Protein AF-A0A9C8GMT4-F1 (afdb_monomer)

Structure (mmCIF, N/CA/C/O backbone):
data_AF-A0A9C8GMT4-F1
#
_entry.id   AF-A0A9C8GMT4-F1
#
loop_
_atom_site.group_PDB
_atom_site.id
_atom_site.type_symbol
_atom_site.label_atom_id
_atom_site.label_alt_id
_atom_site.label_comp_id
_atom_site.label_asym_id
_atom_site.label_entity_id
_atom_site.label_seq_id
_atom_site.pdbx_PDB_ins_code
_atom_site.Cartn_x
_atom_site.Cartn_y
_atom_site.Cartn_z
_atom_site.occupancy
_atom_site.B_iso_or_equiv
_atom_site.auth_seq_id
_atom_site.auth_comp_id
_atom_site.auth_asym_id
_atom_site.auth_atom_id
_atom_site.pdbx_PDB_model_num
ATOM 1 N N . MET A 1 1 ? 6.699 -34.093 -7.926 1.00 31.94 1 MET A N 1
ATOM 2 C CA . MET A 1 1 ? 7.194 -33.469 -6.682 1.00 31.94 1 MET A CA 1
ATOM 3 C C . MET A 1 1 ? 6.761 -32.016 -6.728 1.00 31.94 1 MET A C 1
ATOM 5 O O . MET A 1 1 ? 7.180 -31.323 -7.644 1.00 31.94 1 MET A O 1
ATOM 9 N N . ALA A 1 2 ? 5.836 -31.599 -5.863 1.00 35.03 2 ALA A N 1
ATOM 10 C CA . ALA A 1 2 ? 5.383 -30.211 -5.821 1.00 35.03 2 ALA A CA 1
ATOM 11 C C . ALA A 1 2 ? 6.530 -29.325 -5.313 1.00 35.03 2 ALA A C 1
ATOM 13 O O . ALA A 1 2 ? 7.213 -29.699 -4.357 1.00 35.03 2 ALA A O 1
ATOM 14 N N . ALA A 1 3 ? 6.777 -28.204 -5.989 1.00 38.72 3 ALA A N 1
ATOM 15 C CA . ALA A 1 3 ? 7.791 -27.245 -5.579 1.00 38.72 3 ALA A CA 1
ATOM 16 C C . ALA A 1 3 ? 7.497 -26.773 -4.146 1.00 38.72 3 ALA A C 1
ATOM 18 O O . ALA A 1 3 ? 6.364 -26.427 -3.816 1.00 38.72 3 ALA A O 1
ATOM 19 N N . LYS A 1 4 ? 8.527 -26.8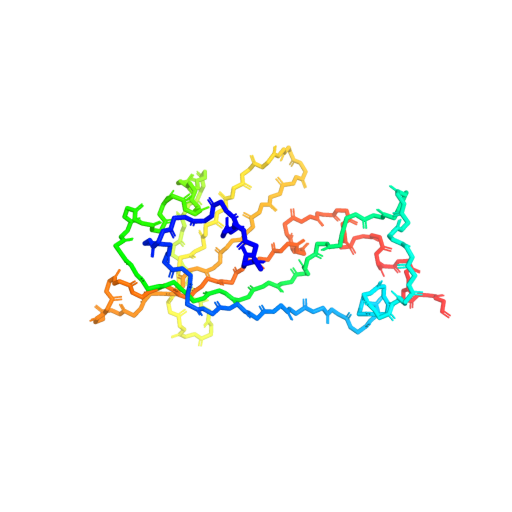13 -3.297 1.00 40.81 4 LYS A N 1
ATOM 20 C CA . LYS A 1 4 ? 8.536 -26.266 -1.935 1.00 40.81 4 LYS A CA 1
ATOM 21 C C . LYS A 1 4 ? 7.950 -24.845 -1.987 1.00 40.81 4 LYS A C 1
ATOM 23 O O . LYS A 1 4 ? 8.449 -24.034 -2.764 1.00 40.81 4 LYS A O 1
ATOM 28 N N . GLY A 1 5 ? 6.884 -24.591 -1.222 1.00 45.25 5 GLY A N 1
ATOM 29 C CA . GLY A 1 5 ? 6.177 -23.305 -1.180 1.00 45.25 5 GLY A CA 1
ATOM 30 C C . GLY A 1 5 ? 7.137 -22.130 -0.979 1.00 45.25 5 GLY A C 1
ATOM 31 O O . GLY A 1 5 ? 8.188 -22.292 -0.362 1.00 45.25 5 GLY A O 1
ATOM 32 N N . SER A 1 6 ? 6.781 -20.978 -1.542 1.00 58.62 6 SER A N 1
ATOM 33 C CA . SER A 1 6 ? 7.591 -19.788 -1.854 1.00 58.62 6 SER A CA 1
ATOM 34 C C . SER A 1 6 ? 8.301 -19.068 -0.687 1.00 58.62 6 SER A C 1
ATOM 36 O O . SER A 1 6 ? 8.586 -17.881 -0.794 1.00 58.62 6 SER A O 1
ATOM 38 N N . GLY A 1 7 ? 8.584 -19.727 0.440 1.00 65.69 7 GLY A N 1
ATOM 39 C CA . GLY A 1 7 ? 9.113 -19.091 1.655 1.00 65.69 7 GLY A CA 1
ATOM 40 C C . GLY A 1 7 ? 8.102 -18.175 2.354 1.00 65.69 7 GLY A C 1
ATOM 41 O O . GLY A 1 7 ? 8.438 -17.534 3.345 1.00 65.69 7 GLY A O 1
ATOM 42 N N . VAL A 1 8 ? 6.869 -18.127 1.848 1.00 74.88 8 VAL A N 1
ATOM 43 C CA . VAL A 1 8 ? 5.768 -17.329 2.380 1.00 74.88 8 VAL A CA 1
ATOM 44 C C . VAL A 1 8 ? 5.075 -18.131 3.492 1.00 74.88 8 VAL A C 1
ATOM 46 O O . VAL A 1 8 ? 4.738 -19.292 3.250 1.00 74.88 8 VAL A O 1
ATOM 49 N N . PRO A 1 9 ? 4.886 -17.563 4.699 1.00 81.88 9 PRO A N 1
ATOM 50 C CA . PRO A 1 9 ? 4.152 -18.219 5.780 1.00 81.88 9 PRO A CA 1
ATOM 51 C C . PRO A 1 9 ? 2.725 -18.607 5.372 1.00 81.88 9 PRO A C 1
ATOM 53 O O . PRO A 1 9 ? 2.084 -17.888 4.611 1.00 81.88 9 PRO A O 1
ATOM 56 N N . ASP A 1 10 ? 2.191 -19.689 5.943 1.00 85.19 10 ASP A N 1
ATOM 57 C CA . ASP A 1 10 ? 0.814 -20.144 5.667 1.00 85.19 10 ASP A CA 1
ATOM 58 C C . ASP A 1 10 ? -0.250 -19.104 6.061 1.00 85.19 10 ASP A C 1
ATOM 60 O O . ASP A 1 10 ? -1.359 -19.105 5.534 1.00 85.19 10 ASP A O 1
ATOM 64 N N . ASP A 1 11 ? 0.088 -18.207 6.989 1.00 89.56 11 ASP A N 1
ATOM 65 C CA . ASP A 1 11 ? -0.780 -17.143 7.487 1.00 89.56 11 ASP A CA 1
ATOM 66 C C . ASP A 1 11 ? -0.462 -15.770 6.861 1.00 89.56 11 ASP A C 1
ATOM 68 O O . ASP A 1 11 ? -0.704 -14.719 7.466 1.00 89.56 11 ASP A O 1
ATOM 72 N N . TRP A 1 12 ? 0.129 -15.766 5.663 1.00 92.12 12 TRP A N 1
ATOM 73 C CA . TRP A 1 12 ? 0.408 -14.540 4.926 1.00 92.12 12 TRP A CA 1
ATOM 74 C C . TRP A 1 12 ? -0.896 -13.831 4.537 1.00 92.12 12 TRP A C 1
ATOM 76 O O . TRP A 1 12 ? -1.754 -14.444 3.907 1.00 92.12 12 TRP A O 1
ATOM 86 N N . PRO A 1 13 ? -1.067 -12.541 4.876 1.00 95.69 13 PRO A N 1
ATOM 87 C CA . PRO A 1 13 ? -2.373 -11.892 4.775 1.00 95.69 13 PRO A CA 1
ATOM 88 C C . PRO A 1 13 ? -2.747 -11.451 3.352 1.00 95.69 13 PRO A C 1
ATOM 90 O O . PRO A 1 13 ? -3.816 -10.877 3.177 1.00 95.69 13 PRO A O 1
ATOM 93 N N . LEU A 1 14 ? -1.883 -11.631 2.345 1.00 95.81 14 LEU A N 1
ATOM 94 C CA . LEU A 1 14 ? -2.149 -11.167 0.979 1.00 95.81 14 LEU A CA 1
ATOM 95 C C . LEU A 1 14 ? -3.188 -12.058 0.288 1.00 95.81 14 LEU A C 1
ATOM 97 O O . LEU A 1 14 ? -2.906 -13.201 -0.061 1.00 95.81 14 LEU A O 1
ATOM 101 N N . GLU A 1 15 ? -4.356 -11.492 0.005 1.00 95.44 15 GLU A N 1
ATOM 102 C CA . GLU A 1 15 ? -5.436 -12.173 -0.706 1.00 95.44 15 GLU A CA 1
ATOM 103 C C . GLU A 1 15 ? -5.351 -11.946 -2.215 1.00 95.44 15 GLU A C 1
ATOM 105 O O . GLU A 1 15 ? -5.557 -12.867 -3.007 1.00 95.44 15 GLU A O 1
ATOM 110 N N . ARG A 1 16 ? -5.086 -10.710 -2.649 1.00 93.88 16 ARG A N 1
ATOM 111 C CA . ARG A 1 16 ? -5.080 -10.332 -4.071 1.00 93.88 16 ARG A CA 1
ATOM 112 C C . ARG A 1 16 ? -4.039 -9.260 -4.340 1.00 93.88 16 ARG A C 1
ATOM 114 O O . ARG A 1 16 ? -3.832 -8.382 -3.513 1.00 93.88 16 ARG A O 1
ATOM 121 N N . MET A 1 17 ? -3.455 -9.299 -5.531 1.00 93.38 17 MET A N 1
ATOM 122 C CA . MET A 1 17 ? -2.563 -8.263 -6.037 1.00 93.38 17 MET A CA 1
ATOM 123 C C . MET A 1 17 ? -2.905 -7.975 -7.497 1.00 93.38 17 MET A C 1
ATOM 125 O O . MET A 1 17 ? -3.044 -8.896 -8.303 1.00 93.38 17 MET A O 1
ATOM 129 N N . VAL A 1 18 ? -3.022 -6.694 -7.832 1.00 91.56 18 VAL A N 1
ATOM 130 C CA . VAL A 1 18 ? -3.142 -6.191 -9.199 1.00 91.56 18 VAL A CA 1
ATOM 131 C C . VAL A 1 18 ? -1.986 -5.240 -9.441 1.00 91.56 18 VAL A C 1
ATOM 133 O O . VAL A 1 18 ? -1.723 -4.349 -8.639 1.00 91.56 18 VAL A O 1
ATOM 136 N N . ILE A 1 19 ? -1.288 -5.430 -10.552 1.00 87.12 19 ILE A N 1
ATOM 137 C CA . ILE A 1 19 ? -0.158 -4.593 -10.930 1.00 87.12 19 ILE A CA 1
ATOM 138 C C . ILE A 1 19 ? -0.551 -3.746 -12.136 1.00 87.12 19 ILE A C 1
ATOM 140 O O . ILE A 1 19 ? -1.046 -4.268 -13.135 1.00 87.12 19 ILE A O 1
ATOM 144 N N . PHE A 1 20 ? -0.285 -2.446 -12.051 1.00 82.94 20 PHE A N 1
ATOM 145 C CA . PHE A 1 20 ? -0.507 -1.498 -13.130 1.00 82.94 20 PHE A CA 1
ATOM 146 C C . PHE A 1 20 ? 0.829 -1.096 -13.747 1.00 82.94 20 PHE A C 1
ATOM 148 O O . PHE A 1 20 ? 1.684 -0.472 -13.110 1.00 82.94 20 PHE A O 1
ATOM 155 N N . PHE A 1 21 ? 0.976 -1.416 -15.029 1.00 75.38 21 PHE A N 1
ATOM 156 C CA . PHE A 1 21 ? 2.066 -0.923 -15.855 1.00 75.38 21 PHE A CA 1
ATOM 157 C C . PHE A 1 21 ? 1.537 0.128 -16.830 1.00 75.38 21 PHE A C 1
ATOM 159 O O . PHE A 1 21 ? 0.527 -0.107 -17.498 1.00 75.38 21 PHE A O 1
ATOM 166 N N . PRO A 1 22 ? 2.222 1.273 -16.981 1.00 71.88 22 PRO A N 1
ATOM 167 C CA . PRO A 1 22 ? 2.052 2.100 -18.162 1.00 71.88 22 PRO A CA 1
ATOM 168 C C . PRO A 1 22 ? 2.284 1.242 -19.409 1.00 71.88 22 PRO A C 1
ATOM 170 O O . PRO A 1 22 ? 3.199 0.421 -19.421 1.00 71.88 22 PRO A O 1
ATOM 173 N N . GLN A 1 23 ? 1.504 1.451 -20.470 1.00 68.75 23 GLN A N 1
ATOM 174 C CA . GLN A 1 23 ? 1.557 0.613 -21.676 1.00 68.75 23 GLN A CA 1
ATOM 175 C C . GLN A 1 23 ? 2.987 0.438 -22.220 1.00 68.75 23 GLN A C 1
ATOM 177 O O . GLN A 1 23 ? 3.431 -0.682 -22.433 1.00 68.75 23 GLN A O 1
ATOM 182 N N . GLY A 1 24 ? 3.761 1.526 -22.307 1.00 65.56 24 GLY A N 1
ATOM 183 C CA . GLY A 1 24 ? 5.163 1.472 -22.740 1.00 65.56 24 GLY A CA 1
ATOM 184 C C . GLY A 1 24 ? 6.156 0.856 -21.738 1.00 65.56 24 GLY A C 1
ATOM 185 O O . GLY A 1 24 ? 7.353 1.017 -21.935 1.00 65.56 24 GLY A O 1
ATOM 186 N N . TRP A 1 25 ? 5.707 0.279 -20.616 1.00 64.44 25 TRP A N 1
ATOM 187 C CA . TRP A 1 25 ? 6.496 -0.590 -19.719 1.00 64.44 25 TRP A CA 1
ATOM 188 C C . TRP A 1 25 ? 6.101 -2.061 -19.873 1.00 64.44 25 TRP A C 1
ATOM 190 O O . TRP A 1 25 ? 6.943 -2.930 -19.663 1.00 64.44 25 TRP A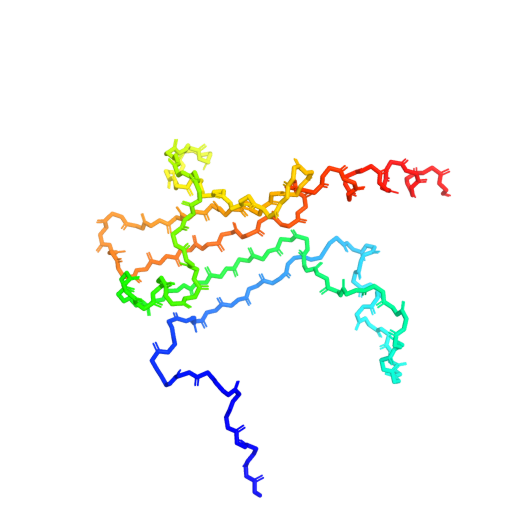 O 1
ATOM 200 N N . GLY A 1 26 ? 4.853 -2.345 -20.264 1.00 58.72 26 GLY A N 1
ATOM 201 C CA . GLY A 1 26 ? 4.346 -3.709 -20.447 1.00 58.72 26 GLY A CA 1
ATOM 202 C C . GLY A 1 26 ? 5.132 -4.506 -21.491 1.00 58.72 26 GLY A C 1
ATOM 203 O O . GLY A 1 26 ? 5.399 -5.684 -21.284 1.00 58.72 26 GLY A O 1
ATOM 204 N N . GLU A 1 27 ? 5.624 -3.840 -22.539 1.00 61.38 27 GLU A N 1
ATOM 205 C CA . GLU A 1 27 ? 6.444 -4.456 -23.594 1.00 61.38 27 GLU A CA 1
ATOM 206 C C . GLU A 1 27 ? 7.737 -5.103 -23.059 1.00 61.38 27 GLU A C 1
ATOM 208 O O . GLU A 1 27 ? 8.222 -6.084 -23.622 1.00 61.38 27 GLU A O 1
ATOM 213 N N . CYS A 1 28 ? 8.286 -4.608 -21.941 1.00 56.44 28 CYS A N 1
ATOM 214 C CA . CYS A 1 28 ? 9.454 -5.213 -21.294 1.00 56.44 28 CYS A CA 1
ATOM 215 C C . CYS A 1 28 ? 9.134 -6.575 -20.658 1.00 56.44 28 CYS A C 1
ATOM 217 O O . CYS A 1 28 ? 10.019 -7.424 -20.578 1.00 56.44 28 CYS A O 1
ATOM 219 N N . PHE A 1 29 ? 7.886 -6.793 -20.233 1.00 58.72 29 PHE A N 1
ATOM 220 C CA . PHE A 1 29 ? 7.423 -8.032 -19.599 1.00 58.72 29 PHE A CA 1
ATOM 221 C C . PHE A 1 29 ? 6.888 -9.060 -20.600 1.00 58.72 29 PHE A C 1
ATOM 223 O O . PHE A 1 29 ? 6.819 -10.243 -20.281 1.00 58.72 29 PHE A O 1
ATOM 230 N N . GLU A 1 30 ? 6.540 -8.631 -21.814 1.00 59.41 30 GLU A N 1
ATOM 231 C CA . GLU A 1 30 ? 6.118 -9.519 -22.907 1.00 59.41 30 GLU A CA 1
ATOM 232 C C . GLU A 1 30 ? 7.307 -10.140 -23.666 1.00 59.41 30 GLU A C 1
ATOM 234 O O . GLU A 1 30 ? 7.127 -11.024 -24.511 1.00 59.41 30 GLU A O 1
ATOM 239 N N . ARG A 1 31 ? 8.545 -9.721 -23.361 1.00 57.94 31 ARG A N 1
ATOM 240 C CA . ARG A 1 31 ? 9.755 -10.291 -23.962 1.00 57.94 31 ARG A CA 1
ATOM 241 C C . ARG A 1 31 ? 9.903 -11.766 -23.589 1.00 57.94 31 ARG A C 1
ATOM 243 O O . ARG A 1 31 ? 10.161 -12.123 -22.445 1.00 57.94 31 ARG A O 1
ATOM 250 N N . SER A 1 32 ? 9.797 -12.626 -24.597 1.00 51.94 32 SER A N 1
ATOM 251 C CA . SER A 1 32 ? 10.115 -14.050 -24.487 1.00 51.94 32 SER A CA 1
ATOM 252 C C . SER A 1 32 ? 11.621 -14.266 -24.670 1.00 51.94 32 SER A C 1
ATOM 254 O O . SER A 1 32 ? 12.175 -13.896 -25.703 1.00 51.94 32 SER A O 1
ATOM 256 N N . GLY A 1 33 ? 12.289 -14.868 -23.684 1.00 62.53 33 GLY A N 1
ATOM 257 C CA . GLY A 1 33 ? 13.724 -15.170 -23.719 1.00 62.53 33 GLY A CA 1
ATOM 258 C C . GLY A 1 33 ? 14.309 -15.368 -22.316 1.00 62.53 33 GLY A C 1
ATOM 259 O O . GLY A 1 33 ? 13.600 -15.159 -21.331 1.00 62.53 33 GLY A O 1
ATOM 260 N N . PRO A 1 34 ? 15.580 -15.792 -22.193 1.00 63.56 34 PRO A N 1
ATOM 261 C CA . PRO A 1 34 ? 16.276 -15.779 -20.910 1.00 63.56 34 PRO A CA 1
ATOM 262 C C . PRO A 1 34 ? 16.238 -14.361 -20.318 1.00 63.56 34 PRO A C 1
ATOM 264 O O . PRO A 1 34 ? 16.385 -13.407 -21.087 1.00 63.56 34 PRO A O 1
ATOM 267 N N . PRO A 1 35 ? 16.043 -14.199 -18.995 1.00 65.12 35 PRO A N 1
ATOM 268 C CA . PRO A 1 35 ? 16.113 -12.886 -18.371 1.00 65.12 35 PRO A CA 1
ATOM 269 C C . PRO A 1 35 ? 17.479 -12.269 -18.672 1.00 65.12 35 PRO A C 1
ATOM 271 O O . PRO A 1 35 ? 18.515 -12.882 -18.413 1.00 65.12 35 PRO A O 1
ATOM 274 N N . ASP A 1 36 ? 17.460 -11.084 -19.269 1.00 69.06 36 ASP A N 1
ATOM 275 C CA . ASP A 1 36 ? 18.656 -10.287 -19.498 1.00 69.06 36 ASP A CA 1
ATOM 276 C C . ASP A 1 36 ? 19.225 -9.883 -18.125 1.00 69.06 36 ASP A C 1
ATOM 278 O O . ASP A 1 36 ? 18.517 -9.221 -17.359 1.00 69.06 36 ASP A O 1
ATOM 282 N N . PRO A 1 37 ? 20.448 -10.318 -17.765 1.00 71.81 37 PRO A N 1
ATOM 283 C CA . PRO A 1 37 ? 21.019 -10.049 -16.447 1.00 71.81 37 PRO A CA 1
ATOM 284 C C . PRO A 1 37 ? 21.292 -8.559 -16.212 1.00 71.81 37 PRO A C 1
ATOM 286 O O . PRO A 1 37 ? 21.383 -8.147 -15.058 1.00 71.81 37 PRO A O 1
ATOM 289 N N . ASP A 1 38 ? 21.389 -7.769 -17.283 1.00 76.25 38 ASP A N 1
ATOM 290 C CA . ASP A 1 38 ? 21.655 -6.334 -17.228 1.00 76.25 38 ASP A CA 1
ATOM 291 C C . ASP A 1 38 ? 20.370 -5.498 -17.383 1.00 76.25 38 ASP A C 1
ATOM 293 O O . ASP A 1 38 ? 20.414 -4.263 -17.343 1.00 76.25 38 ASP A O 1
ATOM 297 N N . ALA A 1 39 ? 19.205 -6.140 -17.548 1.00 64.69 39 ALA A N 1
ATOM 298 C CA . ALA A 1 39 ? 17.940 -5.424 -17.629 1.00 64.69 39 ALA A CA 1
ATOM 299 C C . ALA A 1 39 ? 17.594 -4.759 -16.282 1.00 64.69 39 ALA A C 1
ATOM 301 O O . ALA A 1 39 ? 17.732 -5.382 -15.223 1.00 64.69 39 ALA A O 1
ATOM 302 N N . PRO A 1 40 ? 17.080 -3.514 -16.295 1.00 61.00 40 PRO A N 1
ATOM 303 C CA . PRO A 1 40 ? 16.609 -2.861 -15.082 1.00 61.00 40 PRO A CA 1
ATOM 304 C C . PRO A 1 40 ? 15.547 -3.708 -14.363 1.00 61.00 40 PRO A C 1
ATOM 306 O O . PRO A 1 40 ? 14.701 -4.317 -15.029 1.00 61.00 40 PRO A O 1
ATOM 309 N N . PRO A 1 41 ? 15.531 -3.721 -13.016 1.00 63.72 41 PRO A N 1
ATOM 310 C CA . PRO A 1 41 ? 14.528 -4.451 -12.263 1.00 63.72 41 PRO A CA 1
ATOM 311 C C . PRO A 1 41 ? 13.139 -3.938 -12.622 1.00 63.72 41 PRO A C 1
ATOM 313 O O . PRO A 1 41 ? 12.854 -2.737 -12.632 1.00 63.72 41 PRO A O 1
ATOM 316 N N . ALA A 1 42 ? 12.269 -4.888 -12.914 1.00 67.75 42 ALA A N 1
ATOM 317 C CA . ALA A 1 42 ? 10.957 -4.628 -13.451 1.00 67.75 42 ALA A CA 1
ATOM 318 C C . ALA A 1 42 ? 9.997 -4.274 -12.295 1.00 67.75 42 ALA A C 1
ATOM 320 O O . ALA A 1 42 ? 9.254 -5.111 -11.788 1.00 67.75 42 ALA A O 1
ATOM 321 N N . ILE A 1 43 ? 10.085 -3.030 -11.817 1.00 72.94 43 ILE A N 1
ATOM 322 C CA . ILE A 1 43 ? 9.320 -2.538 -10.665 1.00 72.94 43 ILE A CA 1
ATOM 323 C C . ILE A 1 43 ? 7.970 -1.990 -11.154 1.00 72.94 43 ILE A C 1
ATOM 325 O O . ILE A 1 43 ? 7.949 -1.140 -12.050 1.00 72.94 43 ILE A O 1
ATOM 329 N N . PRO A 1 44 ? 6.839 -2.457 -10.595 1.00 77.31 44 PRO A N 1
ATOM 330 C CA . PRO A 1 44 ? 5.519 -1.968 -10.974 1.00 77.31 44 PRO A CA 1
ATOM 331 C C . PRO A 1 44 ? 5.395 -0.477 -10.700 1.00 77.31 44 PRO A C 1
ATOM 333 O O . PRO A 1 44 ? 5.814 -0.031 -9.640 1.00 77.31 44 PRO A O 1
ATOM 336 N N . ALA A 1 45 ? 4.810 0.294 -11.621 1.00 81.75 45 ALA A N 1
ATOM 337 C CA . ALA A 1 45 ? 4.605 1.726 -11.386 1.00 81.75 45 ALA A CA 1
ATOM 338 C C . ALA A 1 45 ? 3.659 1.935 -10.200 1.00 81.75 45 ALA A C 1
ATOM 340 O O . ALA A 1 45 ? 3.963 2.685 -9.277 1.00 81.75 45 ALA A O 1
ATOM 341 N N . ILE A 1 46 ? 2.539 1.213 -10.226 1.00 87.88 46 ILE A N 1
ATOM 342 C CA . ILE A 1 46 ? 1.563 1.153 -9.145 1.00 87.88 46 ILE A CA 1
ATOM 343 C C . ILE A 1 46 ? 1.181 -0.312 -8.947 1.00 87.88 46 ILE A C 1
ATOM 345 O O . ILE A 1 46 ? 1.001 -1.048 -9.921 1.00 87.88 46 ILE A O 1
ATOM 349 N N . ASN A 1 47 ? 1.028 -0.741 -7.700 1.00 92.00 47 ASN A N 1
ATOM 350 C CA . ASN A 1 47 ? 0.346 -1.988 -7.377 1.00 92.00 47 ASN A CA 1
ATOM 351 C C . ASN A 1 47 ? -0.832 -1.709 -6.430 1.00 92.00 47 ASN A C 1
ATOM 353 O O . ASN A 1 47 ? -0.860 -0.704 -5.723 1.00 92.00 47 ASN A O 1
ATOM 357 N N . LEU A 1 48 ? -1.833 -2.579 -6.475 1.00 95.06 48 LEU A N 1
ATOM 358 C CA . LEU A 1 48 ? -2.965 -2.591 -5.564 1.00 95.06 48 LEU A CA 1
ATOM 359 C C . LEU A 1 48 ? -3.027 -3.970 -4.921 1.00 95.06 48 LEU A C 1
ATOM 361 O O . LEU A 1 48 ? -3.213 -4.975 -5.609 1.00 95.06 48 LEU A O 1
ATOM 365 N N . GLU A 1 49 ? -2.874 -4.012 -3.610 1.00 97.25 49 GLU A N 1
ATOM 366 C CA . GLU A 1 49 ? -2.812 -5.229 -2.815 1.00 97.25 49 GLU A CA 1
ATOM 367 C C . GLU A 1 49 ? -3.956 -5.244 -1.802 1.00 97.25 49 GLU A C 1
ATOM 369 O O . GLU A 1 49 ? -4.275 -4.237 -1.171 1.00 97.25 49 GLU A O 1
ATOM 374 N N . VAL A 1 50 ? -4.609 -6.394 -1.665 1.00 97.44 50 VAL A N 1
ATOM 375 C CA . VAL A 1 50 ? -5.679 -6.616 -0.692 1.00 97.44 50 VAL A CA 1
ATOM 376 C C . VAL A 1 50 ? -5.147 -7.549 0.376 1.00 97.44 50 VAL A C 1
ATOM 378 O O . VAL A 1 50 ? -4.824 -8.702 0.085 1.00 97.44 50 VAL A O 1
ATOM 381 N N . TYR A 1 51 ? -5.094 -7.055 1.607 1.00 97.31 51 TYR A N 1
ATOM 382 C CA . TYR A 1 51 ? -4.684 -7.814 2.776 1.00 97.31 51 TYR A CA 1
ATOM 383 C C . TYR A 1 51 ? -5.876 -8.109 3.677 1.00 97.31 51 TYR A C 1
ATOM 385 O O . TYR A 1 51 ? -6.637 -7.203 4.021 1.00 97.31 51 TYR A O 1
ATOM 393 N N . LEU A 1 52 ? -6.002 -9.365 4.097 1.00 97.19 52 LEU A N 1
ATOM 394 C CA . LEU A 1 52 ? -6.972 -9.821 5.080 1.00 97.19 52 LEU A CA 1
ATOM 395 C C . LEU A 1 52 ? -6.242 -10.514 6.232 1.00 97.19 52 LEU A C 1
ATOM 397 O O . LEU A 1 52 ? -5.790 -11.650 6.124 1.00 97.19 52 LEU A O 1
ATOM 401 N N . GLY A 1 53 ? -6.129 -9.833 7.366 1.00 95.81 53 GLY A N 1
ATOM 402 C CA . GLY A 1 53 ? -5.370 -10.335 8.506 1.00 95.81 53 GLY A CA 1
ATOM 403 C C . GLY A 1 53 ? -5.352 -9.357 9.667 1.00 95.81 53 GLY A C 1
ATOM 404 O O . GLY A 1 53 ? -5.871 -8.249 9.574 1.00 95.81 53 GLY A O 1
ATOM 405 N N . SER A 1 54 ? -4.773 -9.770 10.789 1.00 95.69 54 SER A N 1
ATOM 406 C CA . SER A 1 54 ? -4.534 -8.840 11.891 1.00 95.69 54 SER A CA 1
ATOM 407 C C . SER A 1 54 ? -3.526 -7.763 11.485 1.00 95.69 54 SER A C 1
ATOM 409 O O . SER A 1 54 ? -2.733 -7.936 10.556 1.00 95.69 54 SER A O 1
ATOM 411 N N . GLU A 1 55 ? -3.505 -6.661 12.229 1.00 93.62 55 GLU A N 1
ATOM 412 C CA . GLU A 1 55 ? -2.481 -5.630 12.067 1.00 93.62 55 GLU A CA 1
ATOM 413 C C . GLU A 1 55 ? -1.064 -6.205 12.193 1.00 93.62 55 GLU A C 1
ATOM 415 O O . GLU A 1 55 ? -0.202 -5.902 11.378 1.00 93.62 55 GLU A O 1
ATOM 420 N N . ALA A 1 56 ? -0.836 -7.120 13.140 1.00 93.69 56 ALA A N 1
ATOM 421 C CA . ALA A 1 56 ? 0.454 -7.787 13.291 1.00 93.69 56 ALA A CA 1
ATOM 422 C C . ALA A 1 56 ? 0.840 -8.605 12.047 1.00 93.69 56 ALA A C 1
ATOM 424 O O . ALA A 1 56 ? 2.001 -8.609 11.646 1.00 93.69 56 ALA A O 1
ATOM 425 N N . GLN A 1 57 ? -0.122 -9.282 11.408 1.00 94.56 57 GLN A N 1
ATOM 426 C CA . GLN A 1 57 ? 0.137 -9.998 10.159 1.00 94.56 57 GLN A CA 1
ATOM 427 C C . GLN A 1 57 ? 0.484 -9.023 9.033 1.00 94.56 57 GLN A C 1
ATOM 429 O O . GLN A 1 57 ? 1.446 -9.272 8.310 1.00 94.56 57 GLN A O 1
ATOM 434 N N . TYR A 1 58 ? -0.252 -7.914 8.922 1.00 94.56 58 TYR A N 1
ATOM 435 C CA . TYR A 1 58 ? 0.020 -6.843 7.963 1.00 94.56 58 TYR A CA 1
ATOM 436 C C . TYR A 1 58 ? 1.409 -6.222 8.168 1.00 94.56 58 TYR A C 1
ATOM 438 O O . TYR A 1 58 ? 2.167 -6.085 7.210 1.00 94.56 58 TYR A O 1
ATOM 446 N N . ARG A 1 59 ? 1.800 -5.946 9.417 1.00 93.69 59 ARG A N 1
ATOM 447 C CA . ARG A 1 59 ? 3.096 -5.338 9.747 1.00 93.69 59 ARG A CA 1
ATOM 448 C C . ARG A 1 59 ? 4.310 -6.245 9.512 1.00 93.69 59 ARG A C 1
ATOM 450 O O . ARG A 1 59 ? 5.435 -5.761 9.462 1.00 93.69 59 ARG A O 1
ATOM 457 N N . ARG A 1 60 ? 4.107 -7.554 9.304 1.00 91.62 60 ARG A N 1
ATOM 458 C CA . ARG A 1 60 ? 5.161 -8.446 8.775 1.00 91.62 60 ARG A CA 1
ATOM 459 C C . ARG A 1 60 ? 5.426 -8.226 7.286 1.00 91.62 60 ARG A C 1
ATOM 461 O O . ARG A 1 60 ? 6.509 -8.565 6.822 1.00 91.62 60 ARG A O 1
ATOM 468 N N . VAL A 1 61 ? 4.438 -7.718 6.549 1.00 91.25 61 VAL A N 1
ATOM 469 C CA . VAL A 1 61 ? 4.561 -7.397 5.122 1.00 91.25 61 VAL A CA 1
ATOM 470 C C . VAL A 1 61 ? 5.151 -6.005 4.946 1.00 91.25 61 VAL A C 1
ATOM 472 O O . VAL A 1 61 ? 6.130 -5.841 4.222 1.00 91.25 61 VAL A O 1
ATOM 475 N N . TYR A 1 62 ? 4.584 -5.020 5.643 1.00 90.38 62 TYR A N 1
ATOM 476 C CA . TYR A 1 62 ? 5.080 -3.650 5.645 1.00 90.38 62 TYR A CA 1
ATOM 477 C C . TYR A 1 62 ? 5.393 -3.213 7.058 1.00 90.38 62 TYR A C 1
ATOM 479 O O . TYR A 1 62 ? 4.499 -3.086 7.894 1.00 90.38 62 TYR A O 1
ATOM 487 N N . VAL A 1 63 ? 6.671 -2.958 7.301 1.00 88.19 63 VAL A N 1
ATOM 488 C CA . VAL A 1 63 ? 7.126 -2.366 8.555 1.00 88.19 63 VAL A CA 1
ATOM 489 C C . VAL A 1 63 ? 6.446 -1.016 8.794 1.00 88.19 63 VAL A C 1
ATOM 491 O O . VAL A 1 63 ? 5.891 -0.411 7.875 1.00 88.19 63 VAL A O 1
ATOM 494 N N . GLU A 1 64 ? 6.454 -0.566 10.046 1.00 91.50 64 GLU A N 1
ATOM 495 C CA . GLU A 1 64 ? 5.934 0.7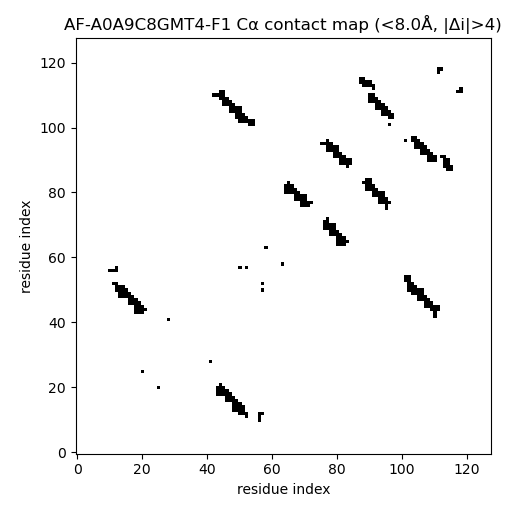56 10.396 1.00 91.50 64 GLU A CA 1
ATOM 496 C C . GLU A 1 64 ? 6.626 1.833 9.537 1.00 91.50 64 GLU A C 1
ATOM 498 O O . GLU A 1 64 ? 7.856 1.797 9.423 1.00 91.50 64 GLU A O 1
ATOM 503 N N . PRO A 1 65 ? 5.873 2.751 8.907 1.00 93.56 65 PRO A N 1
ATOM 504 C CA . PRO A 1 65 ? 6.452 3.777 8.049 1.00 93.56 65 PRO A CA 1
ATOM 505 C C . PRO A 1 65 ? 7.144 4.876 8.863 1.00 93.56 65 PRO A C 1
ATOM 507 O O . PRO A 1 65 ? 6.845 5.086 10.040 1.00 93.56 65 PRO A O 1
ATOM 510 N N . ASP A 1 66 ? 8.014 5.643 8.208 1.00 95.50 66 ASP A N 1
ATOM 511 C CA . ASP A 1 66 ? 8.644 6.823 8.811 1.00 95.50 66 ASP A CA 1
ATOM 512 C C . ASP A 1 66 ? 7.641 7.968 9.008 1.00 95.50 66 ASP A C 1
ATOM 514 O O . ASP A 1 66 ? 7.746 8.749 9.956 1.00 95.50 66 ASP A O 1
ATOM 518 N N . VAL A 1 67 ? 6.664 8.079 8.103 1.00 94.50 67 VAL A N 1
ATOM 519 C CA . VAL A 1 67 ? 5.601 9.086 8.153 1.00 94.50 67 VAL A CA 1
ATOM 520 C C . VAL A 1 6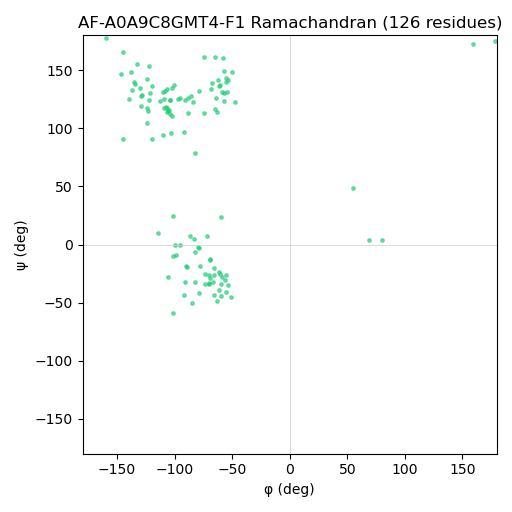7 ? 4.254 8.429 7.871 1.00 94.50 67 VAL A C 1
ATOM 522 O O . VAL A 1 67 ? 4.124 7.601 6.971 1.00 94.50 67 VAL A O 1
ATOM 525 N N . SER A 1 68 ? 3.237 8.829 8.632 1.00 96.81 68 SER A N 1
ATOM 526 C CA . SER A 1 68 ? 1.856 8.378 8.472 1.00 96.81 68 SER A CA 1
ATOM 527 C C . SER A 1 68 ? 0.907 9.557 8.671 1.00 96.81 68 SER A C 1
ATOM 529 O O . SER A 1 68 ? 0.976 10.251 9.688 1.00 96.81 68 SER A O 1
ATOM 531 N N . GLU A 1 69 ? 0.040 9.812 7.693 1.00 96.94 69 GLU A N 1
ATOM 532 C CA . GLU A 1 69 ? -0.929 10.909 7.729 1.00 96.94 69 GLU A CA 1
ATOM 533 C C . GLU A 1 69 ? -2.304 10.484 7.202 1.00 96.94 69 GLU A C 1
ATOM 535 O O . GLU A 1 69 ? -2.416 9.645 6.309 1.00 96.94 69 GLU A O 1
ATOM 540 N N . GLN A 1 70 ? -3.371 11.079 7.739 1.00 96.94 70 GLN A N 1
ATOM 541 C CA . GLN A 1 70 ? -4.713 10.896 7.184 1.00 96.94 70 GLN A CA 1
ATOM 542 C C . GLN A 1 70 ? -4.894 11.780 5.951 1.00 96.94 70 GLN A C 1
ATOM 544 O O . GLN A 1 70 ? -4.616 12.979 5.992 1.00 96.94 70 GLN A O 1
ATOM 549 N N . VAL A 1 71 ? -5.413 11.196 4.876 1.00 96.56 71 VAL A N 1
ATOM 550 C CA . VAL A 1 71 ? -5.714 11.883 3.618 1.00 96.56 71 VAL A CA 1
ATOM 551 C C . VAL A 1 71 ? -7.112 11.517 3.132 1.00 96.56 71 VAL A C 1
ATOM 553 O O . VAL A 1 71 ? -7.644 10.455 3.449 1.00 96.56 71 VAL A O 1
ATOM 556 N N . ASP A 1 72 ? -7.705 12.397 2.333 1.00 95.88 72 ASP A N 1
ATOM 557 C CA . ASP A 1 72 ? -8.918 12.101 1.576 1.00 95.88 72 ASP A CA 1
ATOM 558 C C . ASP A 1 72 ? -8.551 11.870 0.108 1.00 95.88 72 ASP A C 1
ATOM 560 O O . ASP A 1 72 ? -7.926 12.718 -0.533 1.00 95.88 72 ASP A O 1
ATOM 564 N N . VAL A 1 73 ? -8.931 10.711 -0.427 1.00 92.25 73 VAL A N 1
ATOM 565 C CA . VAL A 1 73 ? -8.778 10.383 -1.843 1.00 92.25 73 VAL A CA 1
ATOM 566 C C . VAL A 1 73 ? -10.163 10.354 -2.469 1.00 92.25 73 VAL A C 1
ATOM 568 O O . VAL A 1 73 ? -10.856 9.338 -2.442 1.00 92.25 73 VAL A O 1
ATOM 571 N N . ASN A 1 74 ? -10.570 11.487 -3.043 1.00 92.06 74 ASN A N 1
ATOM 572 C CA . ASN A 1 74 ? -11.846 11.633 -3.747 1.00 92.06 74 ASN A CA 1
ATOM 573 C C . ASN A 1 74 ? -13.061 11.223 -2.883 1.00 92.06 74 ASN A C 1
ATOM 575 O O . ASN A 1 74 ? -13.901 10.426 -3.305 1.00 92.06 74 ASN A O 1
ATOM 579 N N . GLY A 1 75 ? -13.129 11.733 -1.652 1.00 92.19 75 GLY A N 1
ATOM 580 C CA . GLY A 1 75 ? -14.178 11.431 -0.677 1.00 92.19 75 GLY A CA 1
ATOM 581 C C . GLY A 1 75 ? -13.999 10.101 0.059 1.00 92.19 75 GLY A C 1
ATOM 582 O O . GLY A 1 75 ? -14.882 9.708 0.822 1.00 92.19 75 GLY A O 1
ATOM 583 N N . THR A 1 76 ? -12.898 9.385 -0.189 1.00 94.00 76 THR A N 1
ATOM 584 C CA . THR A 1 76 ? -12.562 8.136 0.501 1.00 94.00 76 THR A CA 1
ATOM 585 C C . THR A 1 76 ? -11.410 8.385 1.475 1.00 94.00 76 THR A C 1
ATOM 587 O O . THR A 1 76 ? -10.293 8.652 1.020 1.00 94.00 76 THR A O 1
ATOM 590 N N . PRO A 1 77 ? -11.634 8.267 2.796 1.00 95.50 77 PRO A N 1
ATOM 591 C CA . PRO A 1 77 ? -10.568 8.374 3.782 1.00 95.50 77 PRO A CA 1
ATOM 592 C C . PRO A 1 77 ? -9.513 7.284 3.586 1.00 95.50 77 PRO A C 1
ATOM 594 O O . PRO A 1 77 ? -9.840 6.112 3.386 1.00 95.50 77 PRO A O 1
ATOM 597 N N . ALA A 1 78 ? -8.249 7.671 3.685 1.00 96.94 78 ALA A N 1
ATOM 598 C CA . ALA A 1 78 ? -7.110 6.772 3.630 1.00 96.94 78 ALA A CA 1
ATOM 599 C C . ALA A 1 78 ? -6.001 7.249 4.569 1.00 96.94 78 ALA A C 1
ATOM 601 O O . ALA A 1 78 ? -5.986 8.392 5.028 1.00 96.94 78 ALA A O 1
ATOM 602 N N . ILE A 1 79 ? -5.046 6.366 4.825 1.00 97.12 79 ILE A N 1
ATOM 603 C CA . ILE A 1 79 ? -3.777 6.715 5.456 1.00 97.12 79 ILE A CA 1
ATOM 604 C C . ILE A 1 79 ? -2.718 6.738 4.359 1.00 97.12 79 ILE A C 1
ATOM 606 O O . ILE A 1 79 ? -2.546 5.750 3.646 1.00 97.12 79 ILE A O 1
ATOM 610 N N . ARG A 1 80 ? -2.012 7.856 4.205 1.00 96.50 80 ARG A N 1
ATOM 611 C CA . ARG A 1 80 ? -0.794 7.922 3.399 1.00 96.50 80 ARG A CA 1
ATOM 612 C C . ARG A 1 80 ? 0.383 7.571 4.301 1.00 96.50 80 ARG A C 1
ATOM 614 O O . ARG A 1 80 ? 0.699 8.306 5.231 1.00 96.50 80 ARG A O 1
ATOM 621 N N . GLU A 1 81 ? 1.010 6.440 4.012 1.00 96.50 81 GLU A N 1
ATOM 622 C CA . GLU A 1 81 ? 2.249 5.988 4.635 1.00 96.50 81 GLU A CA 1
ATOM 623 C C . GLU A 1 81 ? 3.428 6.296 3.696 1.00 96.50 81 GLU A C 1
ATOM 625 O O . GLU A 1 81 ? 3.345 6.094 2.479 1.00 96.50 81 GLU A O 1
ATOM 630 N N . GLU A 1 82 ? 4.532 6.785 4.253 1.00 94.25 82 GLU A N 1
ATOM 631 C CA . GLU A 1 82 ? 5.768 7.076 3.525 1.00 94.25 82 GLU A CA 1
ATOM 632 C C . GLU A 1 82 ? 6.962 6.426 4.228 1.00 94.25 82 GLU A C 1
ATOM 634 O O . GLU A 1 82 ? 7.179 6.604 5.426 1.00 94.25 82 GLU A O 1
ATOM 639 N N . GLU A 1 83 ? 7.737 5.674 3.448 1.00 92.38 83 GLU A N 1
ATOM 640 C CA . GLU A 1 83 ? 8.995 5.053 3.858 1.00 92.38 83 GLU A CA 1
ATOM 641 C C . GLU A 1 83 ? 10.162 5.764 3.156 1.00 92.38 83 GLU A C 1
ATOM 643 O O . GLU A 1 83 ? 10.189 5.917 1.926 1.00 92.38 83 GLU A O 1
ATOM 648 N N . ILE A 1 84 ? 11.118 6.239 3.948 1.00 90.44 84 ILE A N 1
ATOM 649 C CA . ILE A 1 84 ? 12.273 7.020 3.521 1.00 90.44 84 ILE A CA 1
ATOM 650 C C . ILE A 1 84 ? 13.430 6.063 3.246 1.00 90.44 84 ILE A C 1
ATOM 652 O O . ILE A 1 84 ? 14.176 5.675 4.139 1.00 90.44 84 ILE A O 1
ATOM 656 N N . ILE A 1 85 ? 13.615 5.710 1.974 1.00 86.38 85 ILE A N 1
ATOM 657 C CA . ILE A 1 85 ? 14.690 4.794 1.566 1.00 86.38 85 ILE A CA 1
ATOM 658 C C . ILE A 1 85 ? 16.039 5.529 1.501 1.00 86.38 85 ILE A C 1
ATOM 660 O O . ILE A 1 85 ? 17.075 5.003 1.898 1.00 86.38 85 ILE A O 1
ATOM 664 N N . SER A 1 86 ? 16.044 6.750 0.966 1.00 85.06 86 SER A N 1
ATOM 665 C CA . SER A 1 86 ? 17.219 7.633 0.876 1.00 85.06 86 SER A CA 1
ATOM 666 C C . SER A 1 86 ? 16.761 9.076 0.696 1.00 85.06 86 SER A C 1
ATOM 668 O O . SER A 1 86 ? 15.569 9.311 0.548 1.00 85.06 86 SER A O 1
ATOM 670 N N . GLU A 1 87 ? 17.663 10.059 0.645 1.00 80.62 87 GLU A N 1
ATOM 671 C CA . GLU A 1 87 ? 17.286 11.468 0.451 1.00 80.62 87 GLU A CA 1
ATOM 672 C C . GLU A 1 87 ? 16.403 11.704 -0.791 1.00 80.62 87 GLU A C 1
ATOM 674 O O . GLU A 1 87 ? 15.483 12.517 -0.725 1.00 80.62 87 GLU A O 1
ATOM 679 N N . GLN A 1 88 ? 16.616 10.957 -1.879 1.00 77.00 88 GLN A N 1
ATOM 680 C CA . GLN A 1 88 ? 15.933 11.128 -3.168 1.00 77.00 88 GLN A CA 1
ATOM 681 C C . GLN A 1 88 ? 14.802 10.119 -3.416 1.00 77.00 88 GLN A C 1
ATOM 683 O O . GLN A 1 88 ? 14.052 10.270 -4.383 1.00 77.00 88 GLN A O 1
ATOM 688 N N . MET A 1 89 ? 14.685 9.089 -2.573 1.00 81.38 89 MET A N 1
ATOM 689 C CA . MET A 1 89 ? 13.767 7.973 -2.786 1.00 81.38 89 MET A CA 1
ATOM 690 C C . MET A 1 89 ? 12.808 7.824 -1.614 1.00 81.38 89 MET A C 1
ATOM 692 O O . MET A 1 89 ? 13.219 7.660 -0.462 1.00 81.38 89 MET A O 1
ATOM 696 N N . ARG A 1 90 ? 11.520 7.854 -1.938 1.00 87.94 90 ARG A N 1
ATOM 697 C CA . ARG A 1 90 ? 10.418 7.586 -1.022 1.00 87.94 90 ARG A CA 1
ATOM 698 C C . ARG A 1 90 ? 9.569 6.465 -1.588 1.00 87.94 90 ARG A C 1
ATOM 700 O O . ARG A 1 90 ? 9.343 6.414 -2.796 1.00 87.94 90 ARG A O 1
ATOM 707 N N . LEU A 1 91 ? 9.068 5.603 -0.720 1.00 89.19 91 LEU A N 1
ATOM 708 C CA . LEU A 1 91 ? 8.039 4.642 -1.080 1.00 89.19 91 LEU A CA 1
ATOM 709 C C . LEU A 1 91 ? 6.722 5.084 -0.457 1.00 89.19 91 LEU A C 1
ATOM 711 O O . LEU A 1 91 ? 6.616 5.209 0.760 1.00 89.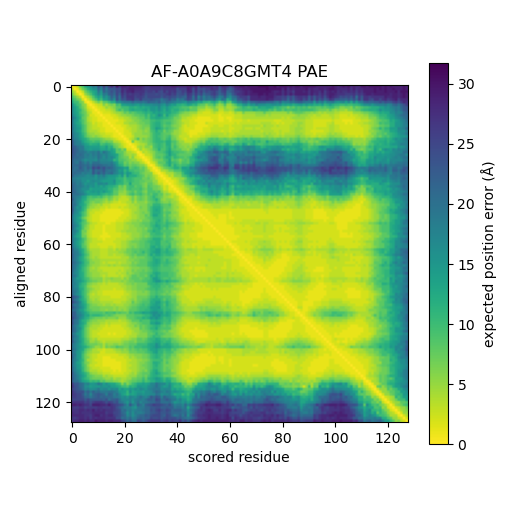19 91 LEU A O 1
ATOM 715 N N . LEU A 1 92 ? 5.740 5.361 -1.311 1.00 93.19 92 LEU A N 1
ATOM 716 C CA . LEU A 1 92 ? 4.437 5.867 -0.901 1.00 93.19 92 LEU A CA 1
ATOM 717 C C . LEU A 1 92 ? 3.412 4.742 -0.930 1.00 93.19 92 LEU A C 1
ATOM 719 O O . LEU A 1 92 ? 3.336 3.993 -1.906 1.00 93.19 92 LEU A O 1
ATOM 723 N N . ARG A 1 93 ? 2.599 4.653 0.119 1.00 95.69 93 ARG A N 1
ATOM 724 C CA . ARG A 1 93 ? 1.469 3.728 0.205 1.00 95.69 93 ARG A CA 1
ATOM 725 C C . ARG A 1 93 ? 0.221 4.482 0.632 1.00 95.69 93 ARG A C 1
ATOM 727 O O . ARG A 1 93 ? 0.258 5.267 1.573 1.00 95.69 93 ARG A O 1
ATOM 734 N N . TYR A 1 94 ? -0.891 4.218 -0.038 1.00 96.62 94 TYR A N 1
ATOM 735 C CA . TYR A 1 94 ? -2.213 4.660 0.395 1.00 96.62 94 TYR A CA 1
ATOM 736 C C . TYR A 1 94 ? -2.961 3.450 0.935 1.00 96.62 94 TYR A C 1
ATOM 738 O O . TYR A 1 94 ? -3.238 2.507 0.193 1.00 96.62 94 TYR A O 1
ATOM 746 N N . VAL A 1 95 ? -3.260 3.470 2.227 1.00 97.31 95 VAL A N 1
ATOM 747 C CA . VAL A 1 95 ? -3.927 2.388 2.945 1.00 97.31 95 VAL A CA 1
ATOM 748 C C . VAL A 1 95 ? -5.377 2.781 3.172 1.00 97.31 95 VAL A C 1
ATOM 750 O O . VAL A 1 95 ? -5.687 3.692 3.940 1.00 97.31 95 VAL A O 1
ATOM 753 N N . PHE A 1 96 ? -6.273 2.072 2.501 1.00 97.56 96 PHE A N 1
ATOM 754 C CA . PHE A 1 96 ? -7.709 2.174 2.698 1.00 97.56 96 PHE A CA 1
ATOM 755 C C . PHE A 1 96 ? -8.151 1.061 3.641 1.00 97.56 96 PHE A C 1
ATOM 757 O O . PHE A 1 96 ? -7.908 -0.123 3.386 1.00 97.56 96 PHE A O 1
ATOM 764 N N . GLN A 1 97 ? -8.822 1.443 4.721 1.00 96.44 97 GLN A N 1
ATOM 765 C CA . GLN A 1 97 ? -9.340 0.516 5.716 1.00 96.44 97 GLN A CA 1
ATOM 766 C C . GLN A 1 97 ? -10.819 0.826 5.972 1.00 96.44 97 GLN A C 1
ATOM 768 O O . GLN A 1 97 ? -11.141 1.940 6.392 1.00 96.44 97 GLN A O 1
ATOM 773 N N . PRO A 1 98 ? -11.735 -0.121 5.708 1.00 92.56 98 PRO A N 1
ATOM 774 C CA . PRO A 1 98 ? -13.142 0.050 6.046 1.00 92.56 98 PRO A CA 1
ATOM 775 C C . PRO A 1 98 ? -13.343 0.189 7.557 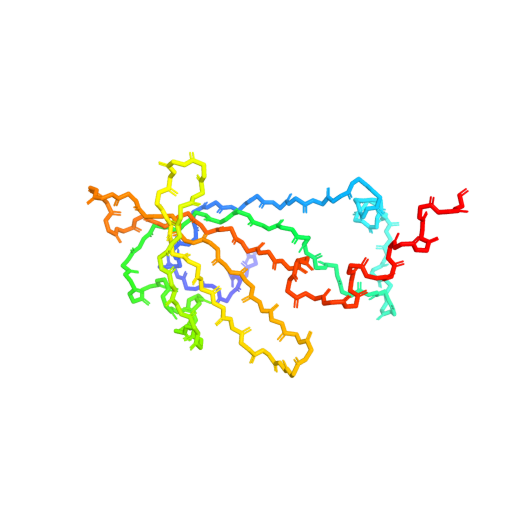1.00 92.56 98 PRO A C 1
ATOM 777 O O . PRO A 1 98 ? -12.712 -0.509 8.348 1.00 92.56 98 PRO A O 1
ATOM 780 N N . VAL A 1 99 ? -14.263 1.067 7.959 1.00 88.81 99 VAL A N 1
ATOM 781 C CA . VAL A 1 99 ? -14.528 1.378 9.378 1.00 88.81 99 VAL A CA 1
ATOM 782 C C . VAL A 1 99 ? -15.100 0.174 10.139 1.00 88.81 99 VAL A C 1
ATOM 784 O O . VAL A 1 99 ? -14.934 0.057 11.349 1.00 88.81 99 VAL A O 1
ATOM 787 N N . ASP A 1 100 ? -15.773 -0.729 9.432 1.00 93.75 100 ASP A N 1
ATOM 788 C CA . ASP A 1 100 ? -16.419 -1.929 9.959 1.00 93.75 100 ASP A CA 1
ATOM 789 C C . ASP A 1 100 ? -15.551 -3.195 9.854 1.00 93.75 100 ASP A C 1
ATOM 791 O O . ASP A 1 100 ? -15.981 -4.269 10.281 1.00 93.75 100 ASP A O 1
ATOM 795 N N . ASN A 1 101 ? -14.334 -3.094 9.304 1.00 94.62 101 ASN A N 1
ATOM 796 C CA . ASN A 1 101 ? -13.439 -4.234 9.130 1.00 94.62 101 ASN A CA 1
ATOM 797 C C . ASN A 1 101 ? -11.965 -3.846 9.310 1.00 94.62 101 ASN A C 1
ATOM 799 O O . ASN A 1 101 ? -11.247 -3.541 8.357 1.00 94.62 101 ASN A O 1
ATOM 803 N N . ASP A 1 102 ? -11.487 -3.958 10.547 1.00 94.44 102 ASP A N 1
ATOM 804 C CA . ASP A 1 102 ? -10.101 -3.687 10.934 1.00 94.44 102 ASP A CA 1
ATOM 805 C C . ASP A 1 102 ? -9.086 -4.717 10.394 1.00 94.44 102 ASP A C 1
ATOM 807 O O . ASP A 1 102 ? -7.870 -4.484 10.411 1.00 94.44 102 ASP A O 1
ATOM 811 N N . ARG A 1 103 ? -9.566 -5.847 9.866 1.00 96.88 103 ARG A N 1
ATOM 812 C CA . ARG A 1 103 ? -8.733 -6.898 9.270 1.00 96.88 103 ARG A CA 1
ATOM 813 C C . ARG A 1 103 ? -8.474 -6.695 7.784 1.00 96.88 103 ARG A C 1
ATOM 815 O O . ARG A 1 103 ? -7.541 -7.294 7.255 1.00 96.88 103 ARG A O 1
ATOM 822 N N . LEU A 1 104 ? -9.287 -5.888 7.109 1.00 97.25 104 LEU A N 1
ATOM 823 C CA . LEU A 1 104 ? -9.164 -5.630 5.680 1.00 97.25 104 LEU A CA 1
ATOM 824 C C . LEU A 1 104 ? -8.363 -4.351 5.439 1.00 97.25 104 LEU A C 1
ATOM 826 O O . LEU A 1 104 ? -8.714 -3.287 5.939 1.00 97.25 104 LEU A O 1
ATOM 830 N N . ARG A 1 105 ? -7.308 -4.446 4.633 1.00 97.88 105 ARG A N 1
ATOM 831 C CA . ARG A 1 105 ? -6.549 -3.295 4.134 1.00 97.88 105 ARG A CA 1
ATOM 832 C C . ARG A 1 105 ? -6.429 -3.406 2.625 1.00 97.88 105 ARG A C 1
ATOM 834 O O . ARG A 1 105 ? -6.008 -4.440 2.113 1.00 97.88 105 ARG A O 1
ATOM 841 N N . VAL A 1 106 ? -6.790 -2.344 1.9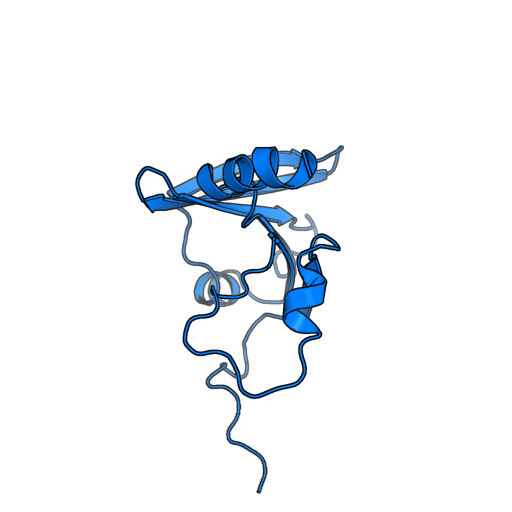20 1.00 97.44 106 VAL A N 1
ATOM 842 C CA . VAL A 1 106 ? -6.507 -2.193 0.494 1.00 97.44 106 VAL A CA 1
ATOM 843 C C . VAL A 1 106 ? -5.372 -1.192 0.379 1.00 97.44 106 VAL A C 1
ATOM 845 O O . VAL A 1 106 ? -5.518 -0.044 0.786 1.00 97.44 106 VAL A O 1
ATOM 848 N N . VAL A 1 107 ? -4.231 -1.642 -0.122 1.00 97.25 107 VAL A N 1
ATOM 849 C CA . VAL A 1 107 ? -2.999 -0.860 -0.175 1.00 97.25 107 VAL A CA 1
ATOM 850 C C . VAL A 1 107 ? -2.661 -0.572 -1.620 1.00 97.25 107 VAL A C 1
ATOM 852 O O . VAL A 1 107 ? -2.519 -1.490 -2.423 1.00 97.25 107 VAL A O 1
ATOM 855 N N . LEU A 1 108 ? -2.528 0.705 -1.949 1.00 95.69 108 LEU A N 1
ATOM 856 C CA . LEU A 1 108 ? -1.983 1.146 -3.222 1.00 95.69 108 LEU A CA 1
ATOM 857 C C . LEU A 1 108 ? -0.541 1.592 -2.995 1.00 95.69 108 LEU A C 1
ATOM 859 O O . LEU A 1 108 ? -0.331 2.622 -2.355 1.00 95.69 108 LEU A O 1
ATOM 863 N N . THR A 1 109 ? 0.440 0.845 -3.506 1.00 93.88 109 THR A N 1
ATOM 864 C CA . THR A 1 109 ? 1.841 1.291 -3.478 1.00 93.88 109 THR A CA 1
ATOM 865 C C . THR A 1 109 ? 2.143 2.063 -4.749 1.00 93.88 109 THR A C 1
ATOM 867 O O . THR A 1 109 ? 1.984 1.557 -5.862 1.00 93.88 109 THR A O 1
ATOM 870 N N . ASP A 1 110 ? 2.611 3.292 -4.573 1.00 90.38 110 ASP A N 1
ATOM 871 C CA . ASP A 1 110 ? 3.029 4.185 -5.640 1.00 90.38 110 ASP A CA 1
ATOM 872 C C . ASP A 1 110 ? 4.563 4.218 -5.707 1.00 90.38 110 ASP A C 1
ATOM 874 O O . ASP A 1 110 ? 5.243 4.963 -4.996 1.00 90.38 110 ASP A O 1
ATOM 878 N N . ASN A 1 111 ? 5.112 3.388 -6.595 1.00 83.31 111 ASN A N 1
ATOM 879 C CA . ASN A 1 111 ? 6.544 3.344 -6.900 1.00 83.31 111 ASN A CA 1
ATOM 880 C C . ASN A 1 111 ? 6.941 4.361 -7.986 1.00 83.31 111 ASN A C 1
ATOM 882 O O . ASN A 1 111 ? 8.064 4.314 -8.507 1.00 83.31 111 ASN A O 1
ATOM 886 N N . TYR A 1 112 ? 6.013 5.224 -8.398 1.00 79.06 112 TYR A N 1
ATOM 887 C CA . TYR A 1 112 ? 6.220 6.219 -9.435 1.00 79.06 112 TYR A CA 1
ATOM 888 C C . TYR A 1 112 ? 6.458 7.598 -8.820 1.00 79.06 112 TYR A C 1
ATOM 890 O O . TYR A 1 112 ? 7.525 8.178 -9.016 1.00 79.06 112 TYR A O 1
ATOM 898 N N . SER A 1 113 ? 5.512 8.109 -8.033 1.00 78.19 113 SER A N 1
ATOM 899 C CA . SER A 1 113 ? 5.557 9.482 -7.514 1.00 78.19 113 SER A CA 1
ATOM 900 C C . SER A 1 113 ? 6.641 9.691 -6.454 1.00 78.19 113 SER A C 1
ATOM 902 O O . SER A 1 113 ? 7.152 10.798 -6.312 1.00 78.19 113 SER A O 1
ATOM 904 N N .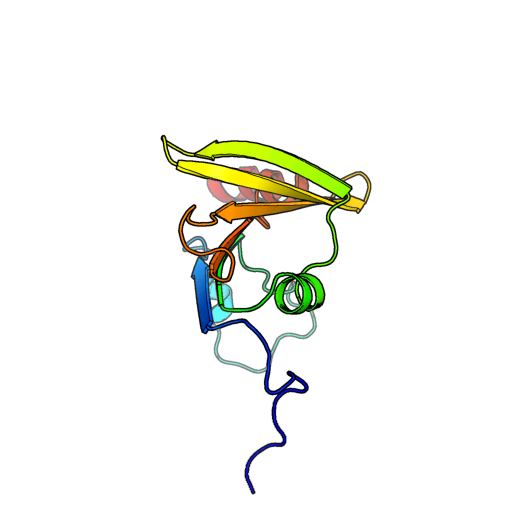 GLY A 1 114 ? 7.032 8.633 -5.737 1.00 65.62 114 GLY A N 1
ATOM 905 C CA . GLY A 1 114 ? 8.096 8.677 -4.727 1.00 65.62 114 GLY A CA 1
ATOM 906 C C . GLY A 1 114 ? 9.530 8.650 -5.283 1.00 65.62 114 GLY A C 1
ATOM 907 O O . GLY A 1 114 ? 10.493 8.767 -4.526 1.00 65.62 114 GLY A O 1
ATOM 908 N N . PHE A 1 115 ? 9.690 8.520 -6.606 1.00 67.50 115 PHE A N 1
ATOM 909 C CA . PHE A 1 115 ? 10.980 8.410 -7.289 1.00 67.50 115 PHE A CA 1
ATOM 910 C C . PHE A 1 115 ? 11.137 9.578 -8.270 1.00 67.50 115 PHE A C 1
ATOM 912 O O . PHE A 1 115 ? 10.753 9.500 -9.439 1.00 67.50 115 PHE A O 1
ATOM 919 N N . THR A 1 116 ? 11.724 10.677 -7.800 1.00 57.72 116 THR A N 1
ATOM 920 C CA . THR A 1 116 ? 11.901 11.925 -8.572 1.00 57.72 116 THR A CA 1
ATOM 921 C C . THR A 1 116 ? 12.651 11.730 -9.902 1.00 57.72 116 THR A C 1
ATOM 923 O O . THR A 1 116 ? 12.348 12.399 -10.896 1.00 57.72 116 THR A O 1
ATOM 926 N N . GLU A 1 117 ? 13.568 10.761 -9.973 1.00 56.47 117 GLU A N 1
ATOM 927 C CA . GLU A 1 117 ? 14.297 10.403 -11.200 1.00 56.47 117 GLU A CA 1
ATOM 928 C C . GLU A 1 117 ? 13.434 9.640 -12.226 1.00 56.47 117 GLU A C 1
ATOM 930 O O . GLU A 1 117 ? 13.536 9.888 -13.427 1.00 56.47 117 GLU A O 1
ATOM 935 N N . ARG A 1 118 ? 12.486 8.797 -11.789 1.00 56.56 118 ARG A N 1
ATOM 936 C CA . ARG A 1 118 ? 11.587 8.061 -12.706 1.00 56.56 118 ARG A CA 1
ATOM 937 C C . ARG A 1 118 ? 10.587 8.976 -13.402 1.00 56.56 118 ARG A C 1
ATOM 939 O O . ARG A 1 118 ? 10.242 8.759 -14.567 1.00 56.56 118 ARG A O 1
ATOM 946 N N . ALA A 1 119 ? 10.144 10.021 -12.707 1.00 49.91 119 ALA A N 1
ATOM 947 C CA . ALA A 1 119 ? 9.301 11.053 -13.295 1.00 49.91 119 ALA A CA 1
ATOM 948 C C . ALA A 1 119 ? 10.054 11.864 -14.372 1.00 49.91 119 ALA A C 1
ATOM 950 O O . ALA A 1 119 ? 9.453 12.285 -15.365 1.00 49.91 119 ALA A O 1
ATOM 951 N N . SER A 1 120 ? 11.370 12.055 -14.215 1.00 49.66 120 SER A N 1
ATOM 952 C CA . SER A 1 120 ? 12.201 12.879 -15.103 1.00 49.66 120 SER A CA 1
ATOM 953 C C . SER A 1 120 ? 12.828 12.109 -16.276 1.00 49.66 120 SER A C 1
ATOM 955 O O . SER A 1 120 ? 12.878 12.663 -17.380 1.00 49.66 120 SER A O 1
ATOM 957 N N . GLU A 1 121 ? 13.165 10.818 -16.135 1.00 50.75 121 GLU A N 1
ATOM 958 C CA . GLU A 1 121 ? 13.593 9.956 -17.258 1.00 50.75 121 GLU A CA 1
ATOM 959 C C . GLU A 1 121 ? 12.561 9.910 -18.403 1.00 50.75 121 GLU A C 1
ATOM 961 O O . GLU A 1 121 ? 12.916 9.751 -19.576 1.00 50.75 121 GLU A O 1
ATOM 966 N N . ARG A 1 122 ? 11.272 10.139 -18.109 1.00 49.91 122 ARG A N 1
ATOM 967 C CA . ARG A 1 122 ? 10.187 10.077 -19.103 1.00 49.91 122 ARG A CA 1
ATOM 968 C C . ARG A 1 122 ? 9.709 11.399 -19.697 1.00 49.91 122 ARG A C 1
ATOM 970 O O . ARG A 1 122 ? 9.026 11.356 -20.722 1.00 49.91 122 ARG A O 1
ATOM 977 N N . ALA A 1 123 ? 10.138 12.561 -19.198 1.00 40.12 123 ALA A N 1
ATOM 978 C CA . ALA A 1 123 ? 9.983 13.808 -19.965 1.00 40.12 123 ALA A CA 1
ATOM 979 C C . ALA A 1 123 ? 10.745 13.738 -21.307 1.00 40.12 123 ALA A C 1
ATOM 981 O O . ALA A 1 123 ? 10.364 14.378 -22.289 1.00 40.12 123 ALA A O 1
ATOM 982 N N . ARG A 1 124 ? 11.794 12.905 -21.364 1.00 37.44 124 ARG A N 1
ATOM 983 C CA . ARG A 1 124 ? 12.633 12.682 -22.543 1.00 37.44 124 ARG A CA 1
ATOM 984 C C . ARG A 1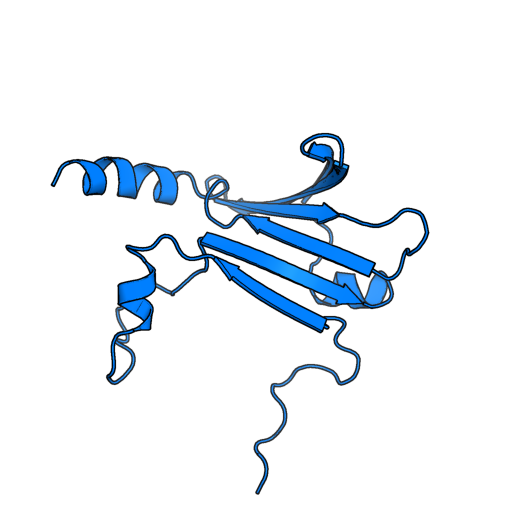 124 ? 12.039 11.677 -23.541 1.00 37.44 124 ARG A C 1
ATOM 986 O O . ARG A 1 124 ? 12.212 11.864 -24.738 1.00 37.44 124 ARG A O 1
ATOM 993 N N . MET A 1 125 ? 11.296 10.666 -23.075 1.00 40.81 125 MET A N 1
ATOM 994 C CA . MET A 1 125 ? 10.685 9.632 -23.935 1.00 40.81 125 MET A CA 1
ATOM 995 C C . MET A 1 125 ? 9.405 10.086 -24.659 1.00 40.81 125 MET A C 1
ATOM 997 O O . MET A 1 125 ? 9.028 9.474 -25.645 1.00 40.81 125 MET A O 1
ATOM 1001 N N . ARG A 1 126 ? 8.742 11.166 -24.214 1.00 35.75 126 ARG A N 1
ATOM 1002 C CA . ARG A 1 126 ? 7.565 11.757 -24.896 1.00 35.75 126 ARG A CA 1
ATOM 1003 C C . ARG A 1 126 ? 7.916 12.720 -26.051 1.00 35.75 126 ARG A C 1
ATOM 1005 O O . ARG A 1 126 ? 7.023 13.380 -26.571 1.00 35.75 126 ARG A O 1
ATOM 1012 N N . ARG A 1 127 ? 9.202 12.871 -26.397 1.00 37.56 127 ARG A N 1
ATOM 1013 C CA . ARG A 1 127 ? 9.702 13.773 -27.462 1.00 37.56 127 ARG A CA 1
ATOM 1014 C C . ARG A 1 127 ? 10.342 13.040 -28.653 1.00 37.56 127 ARG A C 1
ATOM 1016 O O . ARG A 1 127 ? 10.972 13.695 -29.480 1.00 37.56 127 ARG A O 1
ATOM 1023 N N . LEU A 1 128 ? 10.203 11.719 -28.720 1.00 37.09 128 LEU A N 1
ATOM 1024 C CA . LEU A 1 128 ? 10.523 10.892 -29.887 1.00 37.09 128 LEU A CA 1
ATOM 1025 C C . LEU A 1 128 ? 9.218 10.326 -30.447 1.00 37.09 128 LEU A C 1
ATOM 1027 O O . LEU A 1 128 ? 9.169 10.131 -31.678 1.00 37.09 128 LEU A O 1
#

pLDDT: mean 79.44, std 19.0, range [31.94, 97.88]

Foldseek 3Di:
DDPDPPPADPQQFWDDKDFDDDPVLVVVVPDPDDPDPPDDPSDGQKMKTKGFAAPVSVCVVPPQAPDWDWDQDPNAIWIWGWHDPDPQAIWIKTWGDDPVGNRITIIMIRRQPRHPVNVVVCVVVVPD

Solvent-accessible surface area (backbone atoms only — not comparable to full-atom values): 7718 Å² total; per-residue (Å²): 131,83,78,79,74,89,83,67,61,95,76,57,25,72,76,46,77,48,76,46,62,60,72,95,52,46,63,73,73,69,60,84,70,80,81,61,89,84,55,77,82,88,69,57,40,30,36,41,37,34,32,57,36,54,66,72,45,47,42,73,77,49,64,86,54,81,38,79,44,82,43,72,59,92,90,39,67,29,35,42,34,34,35,77,79,47,100,71,35,38,44,37,33,40,39,34,56,55,95,92,35,84,38,42,37,39,36,36,38,33,59,39,85,26,26,63,63,66,62,53,65,48,68,61,65,79,76,116

Radius of gyration: 17.19 Å; Cα contacts (8 Å, |Δi|>4): 179; chains: 1; bounding box: 38×47×43 Å

Nearest PDB structures (foldseek):
  3df6-assembly2_D  TM=5.481E-01  e=3.006E-02  Captovirus AFV1
  2h36-assembly1_X  TM=5.337E-01  e=6.603E-02  Sulfolobus islandicus filamentous virus
  3djw-assembly1_B  TM=5.607E-01  e=2.274E-01  Captovirus AFV1
  6exp-assembly1_B  TM=5.562E-01  e=4.996E-01  Sulfolobus islandicus rudivirus 3
  5kkx-assembly2_B  TM=2.630E-01  e=4.734E+00  Neisseria meningitidis

Sequence (128 aa):
MAAKGSGVPDDWPLERMVIFFPQGWGECFERSGPPDPDAPPAIPAINLEVYLGSEAQYRRVYVEPDVSEQVDVNGTPAIREEEIISEQMRLLRYVFQPVDNDRLRVVLTDNYSGFTERASERARMRRL

Secondary structure (DSSP, 8-state):
-PPPP-S--TT--EEEEEEE--HHHHHHHS--SSPPTTSPP---SEEEEEEES-HHHHHTTSPPPSEEEEEEETTEEEEEEEEEEETTEEEEEEEE--TT-TTEEEEEEETTTTBHHHHHHTTTGGG-

Mean predicted aligned error: 9.5 Å